Protein AF-A0A370HVX5-F1 (afdb_monomer)

InterPro domains:
  IPR007127 RNA polymerase sigma factor 70, region 1.1 [PF03979] (7-56)
  IPR042189 Sigma-70 factor, region 1.1 superfamily [G3DSA:1.10.220.120] (6-62)

Structure (mmCIF, N/CA/C/O backbone):
data_AF-A0A370HVX5-F1
#
_entry.id   AF-A0A370HVX5-F1
#
loop_
_atom_site.group_PDB
_atom_site.id
_atom_site.type_symbol
_atom_site.label_atom_id
_atom_site.label_alt_id
_atom_site.label_comp_id
_atom_site.label_asym_id
_atom_site.label_entity_id
_atom_site.label_seq_id
_atom_site.pdbx_PDB_ins_code
_atom_site.Cartn_x
_atom_site.Cartn_y
_atom_site.Cartn_z
_atom_site.occupancy
_atom_site.B_iso_or_equiv
_atom_site.auth_seq_id
_atom_site.auth_comp_id
_atom_site.auth_asym_id
_atom_site.auth_atom_id
_atom_site.pdbx_PDB_model_num
ATOM 1 N N . MET A 1 1 ? -16.884 -6.070 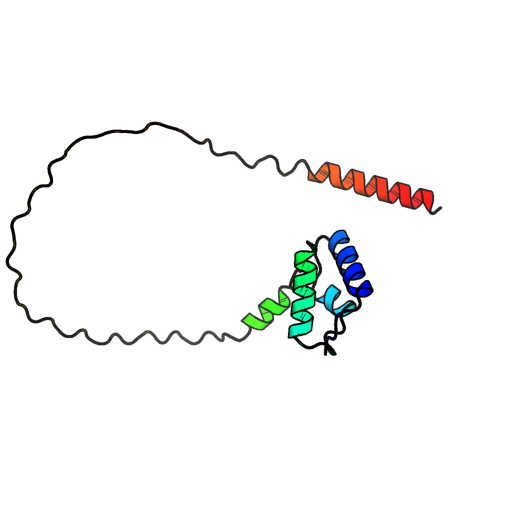-14.572 1.00 43.62 1 MET A N 1
ATOM 2 C CA . MET A 1 1 ? -16.930 -6.908 -13.359 1.00 43.62 1 MET A CA 1
ATOM 3 C C . MET A 1 1 ? -15.766 -6.441 -12.505 1.00 43.62 1 MET A C 1
ATOM 5 O O . MET A 1 1 ? -14.651 -6.551 -12.982 1.00 43.62 1 MET A O 1
ATOM 9 N N . GLN A 1 2 ? -16.026 -5.780 -11.377 1.00 52.22 2 GLN A N 1
ATOM 10 C CA . G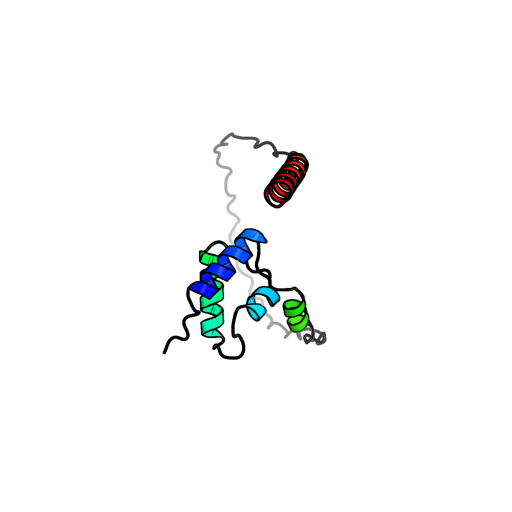LN A 1 2 ? -14.991 -5.244 -10.483 1.00 52.22 2 GLN A CA 1
ATOM 11 C C . GLN A 1 2 ? -14.761 -6.251 -9.358 1.00 52.22 2 GLN A C 1
ATOM 13 O O . GLN A 1 2 ? -15.696 -6.477 -8.587 1.00 52.22 2 GLN A O 1
ATOM 18 N N . PRO A 1 3 ? -13.562 -6.826 -9.204 1.00 57.94 3 PRO A N 1
ATOM 19 C CA . PRO A 1 3 ? -13.119 -7.283 -7.905 1.00 57.94 3 PRO A CA 1
ATOM 20 C C . PRO A 1 3 ? -12.551 -6.046 -7.202 1.00 57.94 3 PRO A C 1
ATOM 22 O O . PRO A 1 3 ? -11.345 -5.852 -7.100 1.00 57.94 3 PRO A O 1
ATOM 25 N N . ALA A 1 4 ? -13.443 -5.140 -6.798 1.00 63.12 4 ALA A N 1
ATOM 26 C CA . ALA A 1 4 ? -13.055 -4.057 -5.914 1.00 63.12 4 ALA A CA 1
ATOM 27 C C . ALA A 1 4 ? -12.662 -4.721 -4.595 1.00 63.12 4 ALA A C 1
ATOM 29 O O . ALA A 1 4 ? -13.466 -5.459 -4.022 1.00 63.12 4 ALA A O 1
ATOM 30 N N . ILE A 1 5 ? -11.415 -4.526 -4.170 1.00 74.81 5 ILE A N 1
ATOM 31 C CA . ILE A 1 5 ? -10.969 -4.870 -2.821 1.00 74.81 5 ILE A CA 1
ATOM 32 C C . ILE A 1 5 ? -12.064 -4.500 -1.808 1.00 74.81 5 ILE A C 1
ATOM 34 O O . ILE A 1 5 ? -12.708 -3.456 -1.941 1.00 74.81 5 ILE A O 1
ATOM 38 N N . ASP A 1 6 ? -12.301 -5.356 -0.812 1.00 83.56 6 ASP A N 1
ATOM 39 C CA . ASP A 1 6 ? -13.237 -5.004 0.252 1.00 83.56 6 ASP A CA 1
ATOM 40 C C . ASP A 1 6 ? -12.761 -3.710 0.929 1.00 83.56 6 ASP A C 1
ATOM 42 O O . ASP A 1 6 ? -11.591 -3.577 1.301 1.00 83.56 6 ASP A O 1
ATOM 46 N N . GLN A 1 7 ? -13.664 -2.739 1.080 1.00 84.19 7 GLN A N 1
ATOM 47 C CA . GLN A 1 7 ? -13.342 -1.425 1.638 1.00 84.19 7 GLN A CA 1
ATOM 48 C C . GLN A 1 7 ? -12.722 -1.565 3.036 1.00 84.19 7 GLN A C 1
ATOM 50 O O . GLN A 1 7 ? -11.838 -0.801 3.409 1.00 84.19 7 GLN A O 1
ATOM 55 N N . ASN A 1 8 ? -13.144 -2.579 3.797 1.00 87.88 8 ASN A N 1
ATOM 56 C CA . ASN A 1 8 ? -12.592 -2.884 5.114 1.00 87.88 8 ASN A CA 1
ATOM 57 C C . ASN A 1 8 ? -11.117 -3.324 5.040 1.00 87.88 8 ASN A C 1
ATOM 59 O O . ASN A 1 8 ? -10.284 -2.885 5.837 1.00 87.88 8 ASN A O 1
ATOM 63 N N . THR A 1 9 ? -10.768 -4.141 4.045 1.00 88.38 9 THR A N 1
ATOM 64 C CA . THR A 1 9 ? -9.381 -4.543 3.787 1.00 88.38 9 THR A CA 1
ATOM 65 C C . THR A 1 9 ? -8.527 -3.344 3.385 1.00 88.38 9 THR A C 1
ATOM 67 O O . THR A 1 9 ? -7.413 -3.203 3.889 1.00 88.38 9 THR A O 1
ATOM 70 N N . LEU A 1 10 ? -9.055 -2.447 2.543 1.00 89.12 10 LEU A N 1
ATOM 71 C CA . LEU A 1 10 ? -8.353 -1.221 2.156 1.00 89.12 10 LEU A CA 1
ATOM 72 C C . LEU A 1 10 ? -8.089 -0.315 3.369 1.00 89.12 10 LEU A C 1
ATOM 74 O O . LEU A 1 10 ? -6.953 0.090 3.592 1.00 89.12 10 LEU A O 1
ATOM 78 N N . GLU A 1 11 ? -9.100 -0.054 4.198 1.00 91.06 11 GLU A N 1
ATOM 79 C CA . GLU A 1 11 ? -8.951 0.743 5.427 1.00 91.06 11 GLU A CA 1
ATOM 80 C C . GLU A 1 11 ? -7.963 0.106 6.414 1.00 91.06 11 GLU A C 1
ATOM 82 O O . GLU A 1 11 ? -7.151 0.800 7.028 1.00 91.06 11 GLU A O 1
ATOM 87 N N . SER A 1 12 ? -7.975 -1.224 6.532 1.00 89.75 12 SER A N 1
ATOM 88 C CA . SER A 1 12 ? -7.021 -1.959 7.369 1.00 89.75 12 SER A CA 1
ATOM 89 C C . SER A 1 12 ? -5.581 -1.796 6.872 1.00 89.75 12 SER A C 1
ATOM 91 O O . SER A 1 12 ? -4.674 -1.575 7.676 1.00 89.75 12 SER A O 1
ATOM 93 N N . LEU A 1 13 ? -5.367 -1.842 5.553 1.00 92.00 13 LEU A N 1
ATOM 94 C CA . LEU A 1 13 ? -4.066 -1.576 4.934 1.00 92.00 13 LEU A CA 1
ATOM 95 C C . LEU A 1 13 ? -3.630 -0.121 5.121 1.00 92.00 13 LEU A C 1
ATOM 97 O O . LEU A 1 13 ? -2.472 0.126 5.453 1.00 92.00 13 LEU A O 1
ATOM 101 N N . ILE A 1 14 ? -4.549 0.840 4.992 1.00 91.19 14 ILE A N 1
ATOM 102 C CA . ILE A 1 14 ? -4.262 2.258 5.239 1.00 91.19 14 ILE A CA 1
ATOM 103 C C . ILE A 1 14 ? -3.846 2.471 6.698 1.00 91.19 14 ILE A C 1
ATOM 105 O O . ILE A 1 14 ? -2.857 3.154 6.970 1.00 91.19 14 ILE A O 1
ATOM 109 N N . ALA A 1 15 ? -4.565 1.870 7.648 1.00 93.62 15 ALA A N 1
ATOM 110 C CA . ALA A 1 15 ? -4.240 1.954 9.068 1.00 93.62 15 ALA A CA 1
ATOM 111 C C . ALA A 1 15 ? -2.866 1.338 9.377 1.00 93.62 15 ALA A C 1
ATOM 113 O O . ALA A 1 15 ? -2.053 1.962 10.064 1.00 93.62 15 ALA A O 1
ATOM 114 N N . LEU A 1 16 ? -2.582 0.154 8.824 1.00 92.50 16 LEU A N 1
ATOM 115 C CA . LEU A 1 16 ? -1.293 -0.522 8.971 1.00 92.50 16 LEU A CA 1
ATOM 116 C C . LEU A 1 16 ? -0.149 0.314 8.379 1.00 92.50 16 LEU A C 1
ATOM 118 O O . LEU A 1 16 ? 0.879 0.517 9.025 1.00 92.50 16 LEU A O 1
ATOM 122 N N . GLY A 1 17 ? -0.349 0.855 7.179 1.00 89.44 17 GLY A N 1
ATOM 123 C CA . GLY A 1 17 ? 0.623 1.698 6.496 1.00 89.44 17 GLY A CA 1
ATOM 124 C C . GLY A 1 17 ? 0.896 3.014 7.218 1.00 89.44 17 GLY A C 1
ATOM 125 O O . GLY A 1 17 ? 2.048 3.415 7.352 1.00 89.44 17 GLY A O 1
ATOM 126 N N . ARG A 1 18 ? -0.132 3.652 7.791 1.00 90.25 18 ARG A N 1
ATOM 127 C CA . ARG A 1 18 ? 0.034 4.845 8.640 1.00 90.25 18 ARG A CA 1
ATOM 128 C C . ARG A 1 18 ? 0.775 4.550 9.939 1.00 90.25 18 ARG A C 1
ATOM 130 O O . ARG A 1 18 ? 1.502 5.408 10.428 1.00 90.25 18 ARG A O 1
ATOM 137 N N . GLN A 1 19 ? 0.597 3.355 10.499 1.00 91.06 19 GLN A N 1
ATOM 138 C CA . GLN A 1 19 ? 1.306 2.935 11.704 1.00 91.06 19 GLN A CA 1
ATOM 139 C C . GLN A 1 19 ? 2.791 2.661 11.432 1.00 91.06 19 GLN A C 1
ATOM 141 O O . GLN A 1 19 ? 3.638 3.033 12.242 1.00 91.06 19 GLN A O 1
ATOM 146 N N . LYS A 1 20 ? 3.107 2.006 10.308 1.00 88.62 20 LYS A N 1
ATOM 147 C CA . LYS A 1 20 ? 4.478 1.624 9.930 1.00 88.62 20 LYS A CA 1
ATOM 148 C C . LYS A 1 20 ? 5.236 2.732 9.191 1.00 88.62 20 LYS A C 1
ATOM 150 O O . LYS A 1 20 ? 6.460 2.696 9.140 1.00 88.62 20 LYS A O 1
ATOM 155 N N . GLY A 1 21 ? 4.523 3.706 8.631 1.00 88.75 21 GLY A N 1
ATOM 156 C CA . GLY A 1 21 ? 5.062 4.748 7.758 1.00 88.75 21 GLY A CA 1
ATOM 157 C C . GLY A 1 21 ? 5.180 4.321 6.291 1.00 88.75 21 GLY A C 1
ATOM 158 O O . GLY A 1 21 ? 5.183 5.193 5.430 1.00 88.75 21 GLY A O 1
ATOM 159 N N . SER A 1 22 ? 5.228 3.016 6.008 1.00 88.69 22 SER A N 1
ATOM 160 C CA . SER A 1 22 ? 5.165 2.420 4.670 1.00 88.69 22 SER A CA 1
ATOM 161 C C . SER A 1 22 ? 4.580 1.001 4.715 1.00 88.69 22 SER A C 1
ATOM 163 O O . SER A 1 22 ? 4.556 0.357 5.770 1.00 88.69 22 SER A O 1
ATOM 165 N N . LEU A 1 23 ? 4.101 0.509 3.570 1.00 90.75 23 LEU A N 1
ATOM 166 C CA . LEU A 1 23 ? 3.700 -0.890 3.370 1.00 90.75 23 LEU A CA 1
ATOM 167 C C . LEU A 1 23 ? 4.740 -1.623 2.526 1.00 90.75 23 LEU A C 1
ATOM 169 O O . LEU A 1 23 ? 5.166 -1.105 1.505 1.00 90.75 23 LEU A O 1
ATOM 173 N N . THR A 1 24 ? 5.117 -2.837 2.919 1.00 89.56 24 THR A N 1
ATOM 174 C CA . THR A 1 24 ? 5.999 -3.712 2.125 1.00 89.56 24 THR A CA 1
ATOM 175 C C . THR A 1 24 ? 5.184 -4.639 1.219 1.00 89.56 24 THR A C 1
ATOM 177 O O . THR A 1 24 ? 3.992 -4.851 1.461 1.00 89.56 24 THR A O 1
ATOM 180 N N . ASN A 1 25 ? 5.817 -5.275 0.225 1.00 85.94 25 ASN A N 1
ATOM 181 C CA . ASN A 1 25 ? 5.144 -6.293 -0.600 1.00 85.94 25 ASN A CA 1
ATOM 182 C C . ASN A 1 25 ? 4.570 -7.439 0.242 1.00 85.94 25 ASN A C 1
ATOM 184 O O . ASN A 1 25 ? 3.462 -7.896 -0.020 1.00 85.94 25 ASN A O 1
ATOM 188 N N . ARG A 1 26 ? 5.271 -7.858 1.302 1.00 87.06 26 ARG A N 1
ATOM 189 C CA . ARG A 1 26 ? 4.759 -8.880 2.228 1.00 87.06 26 ARG A CA 1
ATOM 190 C C . ARG A 1 26 ? 3.489 -8.450 2.952 1.00 87.06 26 ARG A C 1
ATOM 192 O O . ARG A 1 26 ? 2.616 -9.283 3.177 1.00 87.06 26 ARG A O 1
ATOM 199 N N . ASP A 1 27 ? 3.381 -7.175 3.323 1.00 88.19 27 ASP A N 1
ATOM 200 C CA . ASP A 1 27 ? 2.169 -6.663 3.973 1.00 88.19 27 ASP A CA 1
ATOM 201 C C . ASP A 1 27 ? 0.984 -6.659 2.996 1.00 88.19 27 ASP A C 1
ATOM 203 O O . ASP A 1 27 ? -0.138 -6.992 3.379 1.00 88.19 27 ASP A O 1
ATOM 207 N N . LEU A 1 28 ? 1.244 -6.331 1.725 1.00 88.06 28 LEU A N 1
ATOM 208 C CA . LEU A 1 28 ? 0.247 -6.386 0.659 1.00 88.06 28 LEU A CA 1
ATOM 209 C C . LEU A 1 28 ? -0.187 -7.826 0.373 1.00 88.06 28 LEU A C 1
ATOM 211 O O . LEU A 1 28 ? -1.380 -8.093 0.344 1.00 88.06 28 LEU A O 1
ATOM 215 N N . GLU A 1 29 ? 0.745 -8.767 0.228 1.00 87.06 29 GLU A N 1
ATOM 216 C CA . GLU A 1 29 ? 0.446 -10.190 0.003 1.00 87.06 29 GLU A CA 1
ATOM 217 C C . GLU A 1 29 ? -0.318 -10.834 1.168 1.00 87.06 29 GLU A C 1
ATOM 219 O O . GLU A 1 29 ? -1.127 -11.736 0.956 1.00 87.06 29 GLU A O 1
ATOM 224 N N . ALA A 1 30 ? -0.082 -10.380 2.401 1.00 87.19 30 ALA A N 1
ATOM 225 C CA . ALA A 1 30 ? -0.777 -10.897 3.576 1.00 87.19 30 ALA A CA 1
ATOM 226 C C . ALA A 1 30 ? -2.253 -10.467 3.642 1.00 87.19 30 ALA A C 1
ATOM 228 O O . ALA A 1 30 ? -3.070 -11.183 4.224 1.00 87.19 30 ALA A O 1
ATOM 229 N N . ALA A 1 31 ? -2.592 -9.305 3.081 1.00 85.19 31 ALA A N 1
ATOM 230 C CA . ALA A 1 31 ? -3.932 -8.725 3.161 1.00 85.19 31 ALA A CA 1
ATOM 231 C C . ALA A 1 31 ? -4.712 -8.791 1.839 1.00 85.19 31 ALA A C 1
ATOM 233 O O . ALA A 1 31 ? -5.943 -8.779 1.857 1.00 85.19 31 ALA A O 1
ATOM 234 N N . LEU A 1 32 ? -4.021 -8.853 0.698 1.00 85.06 32 LEU A N 1
ATOM 235 C CA . LEU A 1 32 ? -4.617 -8.868 -0.634 1.00 85.06 32 LEU A CA 1
ATOM 236 C C . LEU A 1 32 ? -4.606 -10.276 -1.231 1.00 85.06 32 LEU A C 1
ATOM 238 O O . LEU A 1 32 ? -3.582 -10.958 -1.198 1.00 85.06 32 LEU A O 1
ATOM 242 N N . PRO A 1 33 ? -5.702 -10.702 -1.880 1.00 81.38 33 PRO A N 1
ATOM 243 C CA . PRO A 1 33 ? -5.741 -11.955 -2.622 1.00 81.38 33 PRO A CA 1
ATOM 244 C C . PRO A 1 33 ? -5.030 -11.811 -3.982 1.00 81.38 33 PRO A C 1
ATOM 246 O O . PRO A 1 33 ? -5.656 -11.878 -5.040 1.00 81.38 33 PRO A O 1
ATOM 249 N N . THR A 1 34 ? -3.706 -11.639 -3.968 1.00 79.38 34 THR A N 1
ATOM 250 C CA . THR A 1 34 ? -2.873 -11.400 -5.165 1.00 79.38 34 THR A CA 1
ATOM 251 C C . THR A 1 34 ? -2.943 -12.523 -6.206 1.00 79.38 34 THR A C 1
ATOM 253 O O . THR A 1 34 ? -2.757 -12.271 -7.390 1.00 79.38 34 THR A O 1
ATOM 256 N N . GLY A 1 35 ? -3.261 -13.757 -5.795 1.00 75.81 35 GLY A N 1
ATOM 257 C CA . GLY A 1 35 ? -3.442 -14.901 -6.700 1.00 75.81 35 GLY A CA 1
ATOM 258 C C . GLY A 1 35 ? -4.826 -15.010 -7.355 1.00 75.81 35 GLY A C 1
ATOM 259 O O . GLY A 1 35 ? -4.997 -15.818 -8.265 1.00 75.81 35 GLY A O 1
ATOM 260 N N . ALA A 1 36 ? -5.814 -14.239 -6.890 1.00 77.81 36 ALA A N 1
ATOM 261 C CA . ALA A 1 36 ? -7.179 -14.241 -7.426 1.00 77.81 36 ALA A CA 1
ATOM 262 C C . ALA A 1 36 ? -7.564 -12.915 -8.108 1.00 77.81 36 ALA A C 1
ATOM 264 O O . ALA A 1 36 ? -8.550 -12.883 -8.844 1.00 77.81 36 ALA A O 1
ATOM 265 N N . MET A 1 37 ? -6.804 -11.837 -7.873 1.00 78.56 37 MET A N 1
ATOM 266 C CA . MET A 1 37 ? -6.965 -10.547 -8.552 1.00 78.56 37 MET A CA 1
ATOM 267 C C . MET A 1 37 ? -6.171 -10.490 -9.855 1.00 78.56 37 MET A C 1
ATOM 269 O O . MET A 1 37 ? -5.096 -11.079 -9.972 1.00 78.56 37 MET A O 1
ATOM 273 N N . SER A 1 38 ? -6.694 -9.736 -10.826 1.00 84.69 38 SER A N 1
ATOM 274 C CA . SER A 1 38 ? -5.912 -9.376 -12.005 1.00 84.69 38 SER A CA 1
ATOM 275 C C . SER A 1 38 ? -4.799 -8.405 -11.625 1.00 84.69 38 SER A C 1
ATOM 277 O O . SER A 1 38 ? -4.912 -7.655 -10.652 1.00 84.69 38 SER A O 1
ATOM 279 N N . VAL A 1 39 ? -3.738 -8.368 -12.427 1.00 85.69 39 VAL A N 1
ATOM 280 C CA . VAL A 1 39 ? -2.616 -7.438 -12.227 1.00 85.69 39 VAL A CA 1
ATOM 281 C C . VAL A 1 39 ? -3.100 -5.984 -12.260 1.00 85.69 39 VAL A C 1
ATOM 283 O O . VAL A 1 39 ? -2.647 -5.160 -11.469 1.00 85.69 39 VAL A O 1
ATOM 286 N N . GLU A 1 40 ? -4.066 -5.677 -13.124 1.00 87.81 40 GLU A N 1
ATOM 287 C CA . GLU A 1 40 ? -4.691 -4.357 -13.222 1.00 87.81 40 GLU A CA 1
ATOM 288 C C . GLU A 1 40 ? -5.444 -3.982 -11.942 1.00 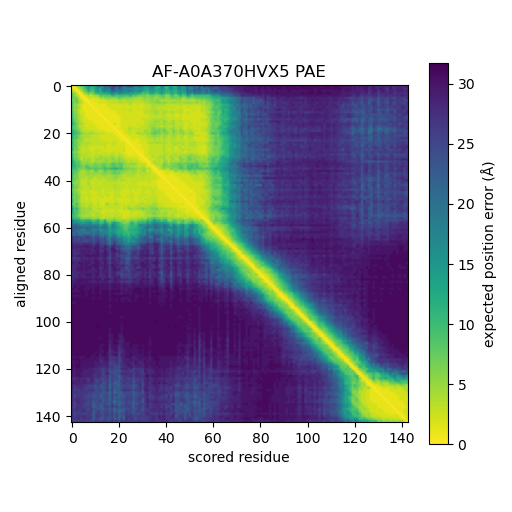87.81 40 GLU A C 1
ATOM 290 O O . GLU A 1 40 ? -5.351 -2.844 -11.486 1.00 87.81 40 GLU A O 1
ATOM 295 N N . ASP A 1 41 ? -6.155 -4.934 -11.331 1.00 86.75 41 ASP A N 1
ATOM 296 C CA . ASP A 1 41 ? -6.898 -4.677 -10.097 1.00 86.75 41 ASP A CA 1
ATOM 297 C C . ASP A 1 41 ? -5.938 -4.438 -8.924 1.00 86.75 41 ASP A C 1
ATOM 299 O O . ASP A 1 41 ? -6.168 -3.552 -8.104 1.00 86.75 41 ASP A O 1
ATOM 303 N N . ILE A 1 42 ? -4.823 -5.173 -8.869 1.00 86.75 42 ILE A N 1
ATOM 304 C CA . ILE A 1 42 ? -3.758 -4.946 -7.881 1.00 86.75 42 ILE A CA 1
ATOM 305 C C . ILE A 1 42 ? -3.156 -3.544 -8.057 1.00 86.75 42 ILE A C 1
ATOM 307 O O . ILE A 1 42 ? -2.952 -2.835 -7.073 1.00 86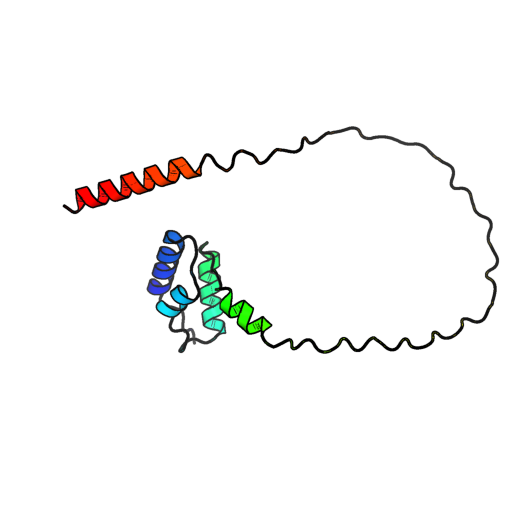.75 42 ILE A O 1
ATOM 311 N N . ALA A 1 43 ? -2.918 -3.111 -9.299 1.00 88.25 43 ALA A N 1
ATOM 312 C CA . ALA A 1 43 ? -2.391 -1.778 -9.581 1.00 88.25 43 ALA A CA 1
ATOM 313 C C . ALA A 1 43 ? -3.343 -0.657 -9.123 1.00 88.25 43 ALA A C 1
ATOM 315 O O . ALA A 1 43 ? -2.886 0.355 -8.596 1.00 88.25 43 ALA A O 1
ATOM 316 N N . LEU A 1 44 ? -4.661 -0.845 -9.265 1.00 90.44 44 LEU A N 1
ATOM 317 C CA . LEU A 1 44 ? -5.659 0.108 -8.763 1.00 90.44 44 LEU A CA 1
ATOM 318 C C . LEU A 1 44 ? -5.649 0.213 -7.234 1.00 90.44 44 LEU A C 1
ATOM 320 O O . LEU A 1 44 ? -5.763 1.313 -6.696 1.00 90.44 44 LEU A O 1
ATOM 324 N N . VAL A 1 45 ? -5.481 -0.912 -6.535 1.00 88.06 45 VAL A N 1
ATOM 325 C CA . VAL A 1 45 ? -5.357 -0.922 -5.070 1.00 88.06 45 VAL A CA 1
ATOM 326 C C . VAL A 1 45 ? -4.100 -0.184 -4.626 1.00 88.06 45 VAL A C 1
ATOM 328 O O . VAL A 1 45 ? -4.162 0.643 -3.719 1.00 88.06 45 VAL A O 1
ATOM 331 N N . VAL A 1 46 ? -2.967 -0.459 -5.275 1.00 89.12 46 VAL A N 1
ATOM 332 C CA . VAL A 1 46 ? -1.697 0.228 -5.003 1.00 89.12 46 VAL A CA 1
ATOM 333 C C . VAL A 1 46 ? -1.854 1.736 -5.177 1.00 89.12 46 VAL A C 1
ATOM 335 O O . VAL A 1 46 ? -1.506 2.488 -4.270 1.00 89.12 46 VAL A O 1
ATOM 338 N N . LEU A 1 47 ? -2.468 2.173 -6.278 1.00 89.81 47 LEU A N 1
ATOM 339 C CA . LEU A 1 47 ? -2.747 3.586 -6.521 1.00 89.81 47 LEU A CA 1
ATOM 340 C C . LEU A 1 47 ? -3.600 4.204 -5.401 1.00 89.81 47 LEU A C 1
ATOM 342 O O . LEU A 1 47 ? -3.267 5.273 -4.900 1.00 89.81 47 LEU A O 1
ATOM 346 N N . GLN A 1 48 ? -4.666 3.528 -4.965 1.00 89.62 48 GLN A N 1
ATOM 347 C CA . GLN A 1 48 ? -5.523 4.026 -3.881 1.00 89.62 48 GLN A CA 1
ATOM 348 C C . GLN A 1 48 ? -4.792 4.143 -2.538 1.00 89.62 48 GLN A C 1
ATOM 350 O O . GLN A 1 48 ? -5.060 5.067 -1.770 1.00 89.62 48 GLN A O 1
ATOM 355 N N . LEU A 1 49 ? -3.863 3.233 -2.241 1.00 91.19 49 LEU A N 1
ATOM 356 C CA . LEU A 1 49 ? -3.031 3.313 -1.038 1.00 91.19 49 LEU A CA 1
ATOM 357 C C . LEU A 1 49 ? -2.077 4.515 -1.095 1.00 91.19 49 LEU A C 1
ATOM 359 O O . LEU A 1 49 ? -1.947 5.244 -0.107 1.00 91.19 49 LEU A O 1
ATOM 363 N N . GLU A 1 50 ? -1.471 4.769 -2.254 1.00 89.25 50 GLU A N 1
ATOM 364 C CA . GLU A 1 50 ? -0.606 5.932 -2.468 1.00 89.25 50 GLU A CA 1
ATOM 365 C C . GLU A 1 50 ? -1.389 7.251 -2.387 1.00 89.25 50 GLU A C 1
ATOM 367 O O . GLU A 1 50 ? -0.952 8.186 -1.713 1.00 89.25 50 GLU A O 1
ATOM 372 N N . GLU A 1 51 ? -2.582 7.315 -2.988 1.00 89.94 51 GLU A N 1
ATOM 373 C CA . GLU A 1 51 ? -3.501 8.457 -2.873 1.00 89.94 51 GLU A CA 1
ATOM 374 C C . GLU A 1 51 ? -3.930 8.710 -1.419 1.00 89.94 51 GLU A C 1
ATOM 376 O O . GLU A 1 51 ? -4.082 9.861 -1.000 1.00 89.94 51 GLU A O 1
ATOM 381 N N . ALA A 1 52 ? -4.065 7.653 -0.611 1.00 88.56 52 ALA A N 1
ATOM 382 C CA . ALA A 1 52 ? -4.331 7.747 0.826 1.00 88.56 52 ALA A CA 1
ATOM 383 C C . ALA A 1 52 ? -3.108 8.197 1.658 1.00 88.56 52 ALA A C 1
ATOM 385 O O . ALA A 1 52 ? -3.213 8.353 2.887 1.00 88.56 52 ALA A O 1
ATOM 386 N N . GLY A 1 53 ? -1.968 8.432 1.001 1.00 89.12 53 GLY A N 1
ATOM 387 C CA . GLY A 1 53 ? -0.720 8.896 1.597 1.00 89.12 53 GLY A CA 1
ATOM 388 C C . GLY A 1 53 ? 0.101 7.787 2.247 1.00 89.12 53 GLY A C 1
ATOM 389 O O . GLY A 1 53 ? 0.901 8.076 3.136 1.00 89.12 53 GLY A O 1
ATOM 390 N N . VAL A 1 54 ? -0.113 6.530 1.855 1.00 90.38 54 VAL A N 1
ATOM 391 C CA . VAL A 1 54 ? 0.648 5.382 2.352 1.00 90.38 54 VAL A CA 1
ATOM 392 C C . VAL A 1 54 ? 1.670 4.968 1.293 1.00 90.38 54 VAL A C 1
ATOM 394 O O . VAL A 1 54 ? 1.288 4.368 0.291 1.00 90.38 54 VAL A O 1
ATOM 397 N N . PRO A 1 55 ? 2.967 5.272 1.482 1.00 85.69 55 PRO A N 1
ATOM 398 C CA . PRO A 1 55 ? 3.990 4.871 0.528 1.00 85.69 55 PRO A CA 1
ATOM 399 C C . PRO A 1 55 ? 4.202 3.355 0.576 1.00 85.69 55 PRO A C 1
ATOM 401 O O . PRO A 1 55 ? 4.168 2.740 1.648 1.00 85.69 55 PRO A O 1
ATOM 404 N N . ILE A 1 56 ? 4.454 2.763 -0.588 1.00 87.94 56 ILE A N 1
ATOM 405 C CA . ILE A 1 56 ? 4.743 1.337 -0.722 1.00 87.94 56 ILE A CA 1
ATOM 406 C C . ILE A 1 56 ? 6.242 1.160 -0.946 1.00 87.94 56 ILE A C 1
ATOM 408 O O . ILE A 1 56 ? 6.816 1.708 -1.885 1.00 87.94 56 ILE A O 1
ATOM 412 N N . ASP A 1 57 ? 6.869 0.396 -0.062 1.00 85.56 57 ASP A N 1
ATOM 413 C CA . ASP A 1 57 ? 8.258 -0.011 -0.171 1.00 85.56 57 ASP A CA 1
ATOM 414 C C . ASP A 1 57 ? 8.326 -1.350 -0.913 1.00 85.56 57 ASP A C 1
ATOM 416 O O . ASP A 1 57 ? 7.935 -2.408 -0.405 1.00 85.56 57 ASP A O 1
ATOM 420 N N . LEU A 1 58 ? 8.753 -1.292 -2.171 1.00 74.69 58 LEU A N 1
ATOM 421 C CA . LEU A 1 58 ? 8.914 -2.479 -2.995 1.00 74.69 58 LEU A CA 1
ATOM 422 C C . LEU A 1 58 ? 10.268 -3.102 -2.660 1.00 74.69 58 LEU A C 1
ATOM 424 O O . LEU A 1 58 ? 11.292 -2.614 -3.133 1.00 74.69 58 LEU A O 1
ATOM 428 N N . ASP A 1 59 ? 10.250 -4.174 -1.858 1.00 66.56 59 ASP A N 1
ATOM 429 C CA . ASP A 1 59 ? 11.452 -4.915 -1.451 1.00 66.56 59 ASP A CA 1
ATOM 430 C C . ASP A 1 59 ? 12.467 -5.047 -2.607 1.00 66.56 59 ASP A C 1
ATOM 432 O O . ASP A 1 59 ? 12.140 -5.521 -3.704 1.00 66.56 59 ASP A O 1
ATOM 436 N N . GLU A 1 60 ? 13.722 -4.663 -2.345 1.00 56.94 60 GLU A N 1
ATOM 437 C CA . GLU A 1 60 ? 14.823 -4.624 -3.324 1.00 56.94 60 GLU A CA 1
ATOM 438 C C . GLU A 1 60 ? 15.107 -5.992 -3.983 1.00 56.94 60 GLU A C 1
ATOM 440 O O . GLU A 1 60 ? 15.748 -6.073 -5.035 1.00 56.94 60 GLU A O 1
ATOM 445 N N . ASP A 1 61 ? 14.586 -7.080 -3.409 1.00 58.12 61 ASP A N 1
ATOM 446 C CA . ASP A 1 61 ? 14.622 -8.430 -3.975 1.0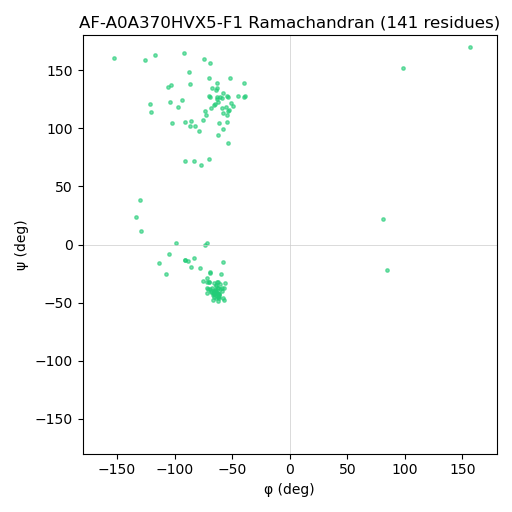0 58.12 61 ASP A CA 1
ATOM 447 C C . ASP A 1 61 ? 13.850 -8.545 -5.304 1.00 58.12 61 ASP A C 1
ATOM 449 O O . ASP A 1 61 ? 14.273 -9.285 -6.202 1.00 58.12 61 ASP A O 1
ATOM 453 N N . LEU A 1 62 ? 12.761 -7.785 -5.498 1.00 58.62 62 LEU A N 1
ATOM 454 C CA . LEU A 1 62 ? 12.061 -7.736 -6.791 1.00 58.62 62 LEU A CA 1
ATOM 455 C C . LEU A 1 62 ? 12.886 -6.988 -7.848 1.00 58.62 62 LEU A C 1
ATOM 457 O O . LEU A 1 62 ? 12.971 -7.424 -9.001 1.00 58.62 62 LEU A O 1
ATOM 461 N N . LEU A 1 63 ? 13.564 -5.910 -7.444 1.00 59.72 63 LEU A N 1
ATOM 462 C CA . LEU A 1 63 ? 14.467 -5.143 -8.308 1.00 59.72 63 LEU A CA 1
ATOM 463 C C . LEU A 1 63 ? 15.743 -5.935 -8.645 1.00 59.72 63 LEU A C 1
ATOM 465 O O . LEU A 1 63 ? 16.270 -5.816 -9.753 1.00 59.72 63 LEU A O 1
ATOM 469 N N . SER A 1 64 ? 16.211 -6.791 -7.734 1.00 57.44 64 SER A N 1
ATOM 470 C CA . SER A 1 64 ? 17.360 -7.682 -7.944 1.00 57.44 64 SER A CA 1
ATOM 471 C C . SER A 1 64 ? 17.035 -8.830 -8.903 1.00 57.44 64 SER A C 1
ATOM 473 O O . SER A 1 64 ? 17.852 -9.168 -9.764 1.00 57.44 64 SER A O 1
ATOM 475 N N . ARG A 1 65 ? 15.813 -9.386 -8.850 1.00 56.12 65 ARG A N 1
ATOM 476 C CA . ARG A 1 65 ? 15.362 -10.402 -9.819 1.00 56.12 65 ARG A CA 1
ATOM 477 C C . ARG A 1 65 ? 15.286 -9.849 -11.246 1.00 56.12 65 ARG A C 1
ATOM 479 O O . ARG A 1 65 ? 15.620 -10.567 -12.186 1.00 56.12 65 ARG A O 1
ATOM 486 N N . SER A 1 66 ? 14.922 -8.576 -11.414 1.00 54.06 66 SER A N 1
ATOM 487 C CA . SER A 1 66 ? 14.941 -7.904 -12.722 1.00 54.06 66 SER A CA 1
ATOM 488 C C . SER A 1 66 ? 16.357 -7.667 -13.268 1.00 54.06 66 SER A C 1
ATOM 490 O O . SER A 1 66 ? 16.525 -7.534 -14.480 1.00 54.06 66 SER A O 1
ATOM 492 N N . GLN A 1 67 ? 17.378 -7.611 -12.409 1.00 56.47 67 GLN A N 1
ATOM 493 C CA . GLN A 1 67 ? 18.770 -7.372 -12.814 1.00 56.47 67 GLN A CA 1
ATOM 494 C C . GLN A 1 67 ? 19.551 -8.666 -13.100 1.00 56.47 67 GLN A C 1
ATOM 496 O O . GLN A 1 67 ? 20.602 -8.626 -13.737 1.00 56.47 67 GLN A O 1
ATOM 501 N N . GLY A 1 68 ? 19.024 -9.829 -12.704 1.00 52.78 68 GLY A N 1
ATOM 502 C CA . GLY A 1 68 ? 19.694 -11.128 -12.828 1.00 52.78 68 GLY A CA 1
ATOM 503 C C . GLY A 1 68 ? 19.815 -11.716 -14.242 1.00 52.78 68 GLY A C 1
ATOM 504 O O . GLY A 1 68 ? 20.343 -12.815 -14.382 1.00 52.78 68 GLY A O 1
ATOM 505 N N . ALA A 1 69 ? 19.345 -11.034 -15.293 1.00 53.94 69 ALA A N 1
ATOM 506 C CA . ALA A 1 69 ? 19.343 -11.574 -16.660 1.00 53.94 69 ALA A CA 1
ATOM 507 C C . ALA A 1 69 ? 19.962 -10.660 -17.727 1.00 53.94 69 ALA A C 1
ATOM 509 O O . ALA A 1 69 ? 19.865 -10.967 -18.914 1.00 53.94 69 ALA A O 1
ATOM 510 N N . VAL A 1 70 ? 20.655 -9.581 -17.352 1.00 58.28 70 VAL A N 1
ATOM 511 C CA . VAL A 1 70 ? 21.548 -8.907 -18.305 1.00 58.28 70 VAL A CA 1
ATOM 512 C C . VAL A 1 70 ? 22.923 -9.540 -18.156 1.00 58.28 70 VAL A C 1
ATOM 514 O O . VAL A 1 70 ? 23.847 -8.956 -17.599 1.00 58.28 70 VAL A O 1
ATOM 517 N N . ALA A 1 71 ? 23.049 -10.784 -18.630 1.00 59.28 71 ALA A N 1
ATOM 518 C CA . ALA A 1 71 ? 24.361 -11.325 -18.950 1.00 59.28 71 ALA A CA 1
ATOM 519 C C . ALA A 1 71 ? 25.057 -10.266 -19.806 1.00 59.28 71 ALA A C 1
ATOM 521 O O . ALA A 1 71 ? 24.507 -9.871 -20.835 1.00 59.28 71 ALA A O 1
ATOM 522 N N . SER A 1 72 ? 26.194 -9.757 -19.329 1.00 58.09 72 SER A N 1
ATOM 523 C CA . SER A 1 72 ? 27.001 -8.731 -19.979 1.00 58.09 72 SER A CA 1
ATOM 524 C C . SER A 1 72 ? 27.314 -9.171 -21.404 1.00 58.09 72 SER A C 1
ATOM 526 O O . SER A 1 72 ? 28.315 -9.837 -21.663 1.00 58.09 72 SER A O 1
ATOM 528 N N . ARG A 1 73 ? 26.418 -8.858 -22.343 1.00 61.59 73 ARG A N 1
ATOM 529 C CA . ARG A 1 73 ? 26.648 -9.093 -23.757 1.00 61.59 73 ARG A CA 1
ATOM 530 C C . ARG A 1 73 ? 27.852 -8.222 -24.089 1.00 61.59 73 ARG A C 1
ATOM 532 O O . ARG A 1 73 ? 27.786 -7.019 -23.824 1.00 61.59 73 ARG A O 1
ATOM 539 N N . PRO A 1 74 ? 28.951 -8.792 -24.612 1.00 64.31 74 PRO A N 1
ATOM 540 C CA . PRO A 1 74 ? 30.079 -7.989 -25.041 1.00 64.31 74 PRO A CA 1
ATOM 541 C C . PRO A 1 74 ? 29.533 -6.905 -25.964 1.00 64.31 74 PRO A C 1
ATOM 543 O O . PRO A 1 74 ? 28.836 -7.223 -26.934 1.00 64.31 74 PRO A O 1
ATOM 546 N N . LEU A 1 75 ? 29.769 -5.641 -25.611 1.00 65.31 75 LEU A N 1
ATOM 547 C CA . LEU A 1 75 ? 29.442 -4.505 -26.460 1.00 65.31 75 LEU A CA 1
ATOM 548 C C . LEU A 1 75 ? 30.198 -4.731 -27.769 1.00 65.31 75 LEU A C 1
ATOM 550 O O . LEU A 1 75 ? 31.406 -4.513 -27.832 1.00 65.31 75 LEU A O 1
ATOM 554 N N . GLN A 1 76 ? 29.510 -5.248 -28.788 1.00 68.50 76 GLN A N 1
ATOM 555 C CA . GLN A 1 76 ? 30.048 -5.310 -30.137 1.00 68.50 76 GLN A CA 1
ATOM 556 C C . GLN A 1 76 ? 30.282 -3.860 -30.540 1.00 68.50 76 GLN A C 1
ATOM 558 O O . GLN A 1 76 ? 29.333 -3.104 -30.745 1.00 68.50 76 GLN A O 1
ATOM 563 N N . SER A 1 77 ? 31.549 -3.447 -30.525 1.00 69.56 77 SER A N 1
ATOM 564 C CA . SER A 1 77 ? 31.955 -2.109 -30.923 1.00 69.56 77 SER A CA 1
ATOM 565 C C . SER A 1 77 ? 31.396 -1.839 -32.315 1.00 69.56 77 SER A C 1
ATOM 567 O O . SER A 1 77 ? 31.555 -2.663 -33.215 1.00 69.56 77 SER A O 1
ATOM 569 N N . ALA A 1 78 ? 30.684 -0.724 -32.461 1.00 73.19 78 ALA A N 1
ATOM 570 C CA . ALA A 1 78 ? 30.080 -0.351 -33.727 1.00 73.19 78 ALA A CA 1
ATOM 571 C C . ALA A 1 78 ? 31.171 -0.227 -34.798 1.00 73.19 78 ALA A C 1
ATOM 573 O O . ALA A 1 78 ? 32.153 0.495 -34.618 1.00 73.19 78 ALA A O 1
ATOM 574 N N . GLU A 1 79 ? 30.993 -0.944 -35.904 1.00 75.75 79 GLU A N 1
ATOM 575 C CA . GLU A 1 79 ? 31.852 -0.820 -37.072 1.00 75.75 79 GLU A CA 1
ATOM 576 C C . GLU A 1 79 ? 31.625 0.557 -37.706 1.00 75.75 79 GLU A C 1
ATOM 578 O O . GLU A 1 79 ? 30.511 0.913 -38.096 1.00 75.75 79 GLU A O 1
ATOM 583 N N . ILE A 1 80 ? 32.679 1.375 -37.735 1.00 76.50 80 ILE A N 1
ATOM 584 C CA . ILE A 1 80 ? 32.619 2.736 -38.265 1.00 76.50 80 ILE A CA 1
ATOM 585 C C . ILE A 1 80 ? 32.579 2.636 -39.788 1.00 76.50 80 ILE A C 1
ATOM 587 O O . ILE A 1 80 ? 33.586 2.331 -40.427 1.00 76.50 80 ILE A O 1
ATOM 591 N N . LEU A 1 81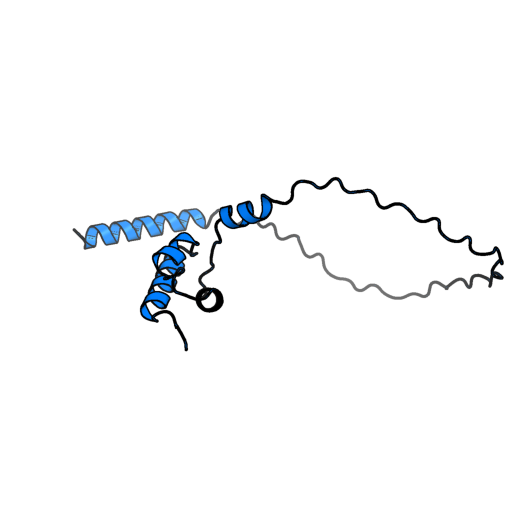 ? 31.415 2.918 -40.373 1.00 77.88 81 LEU A N 1
ATOM 592 C CA . LEU A 1 81 ? 31.288 3.045 -41.821 1.00 77.88 81 LEU A CA 1
ATOM 593 C C . LEU A 1 81 ? 32.135 4.237 -42.308 1.00 77.88 81 LEU A C 1
ATOM 595 O O . LEU A 1 81 ? 32.054 5.321 -41.721 1.00 77.88 81 LEU A O 1
ATOM 599 N N . PRO A 1 82 ? 32.939 4.080 -43.375 1.00 76.75 82 PRO A N 1
ATOM 600 C CA . PRO A 1 82 ? 33.734 5.174 -43.911 1.00 76.75 82 PRO A CA 1
ATOM 601 C C . PRO A 1 82 ? 32.823 6.288 -44.437 1.00 76.75 82 PRO A C 1
ATOM 603 O O . PRO A 1 82 ? 31.951 6.064 -45.278 1.00 76.75 82 PRO A O 1
ATOM 606 N N . PHE A 1 83 ? 33.042 7.506 -43.942 1.00 73.69 83 PHE A N 1
ATOM 607 C CA . PHE A 1 83 ? 32.326 8.685 -44.415 1.00 73.69 83 PHE A CA 1
ATOM 608 C C . PHE A 1 83 ? 32.648 8.947 -45.897 1.00 73.69 83 PHE A C 1
ATOM 610 O O . PHE A 1 83 ? 33.825 8.929 -46.278 1.00 73.69 83 PHE A O 1
ATOM 617 N N . PRO A 1 84 ? 31.644 9.231 -46.745 1.00 73.00 84 PRO A N 1
ATOM 618 C CA . PRO A 1 84 ? 31.891 9.642 -48.119 1.00 73.00 84 PRO A CA 1
ATOM 619 C C . PRO A 1 84 ? 32.659 10.972 -48.124 1.00 73.00 84 PRO A C 1
ATOM 621 O O . PRO A 1 84 ? 32.251 11.942 -47.480 1.00 73.00 84 PRO A O 1
ATOM 624 N N . LYS A 1 85 ? 33.792 11.013 -48.838 1.00 67.88 85 LYS A N 1
ATOM 625 C CA . LYS A 1 85 ? 34.609 12.223 -49.002 1.00 67.88 85 LYS A CA 1
ATOM 626 C C . LYS A 1 85 ? 33.751 13.318 -49.645 1.00 67.88 85 LYS A C 1
ATOM 628 O O . LYS A 1 85 ? 33.285 13.144 -50.769 1.00 67.88 85 LYS A O 1
ATOM 633 N N . ARG A 1 86 ? 33.540 14.435 -48.938 1.00 63.53 86 ARG A N 1
ATOM 634 C CA . ARG A 1 86 ? 33.031 15.670 -49.553 1.00 63.53 86 ARG A CA 1
ATOM 635 C C . ARG A 1 86 ? 34.038 16.103 -50.610 1.00 63.53 86 ARG A C 1
ATOM 637 O O . ARG A 1 86 ? 35.218 16.219 -50.298 1.00 63.53 86 ARG A O 1
ATOM 644 N N . SER A 1 87 ? 33.567 16.321 -51.832 1.00 59.81 87 SER A N 1
ATOM 645 C CA . SER A 1 87 ? 34.345 16.968 -52.881 1.00 59.81 87 SER A CA 1
ATOM 646 C C . SER A 1 87 ? 34.857 18.318 -52.374 1.00 59.81 87 SER A C 1
ATOM 648 O O . SER A 1 87 ? 34.073 19.115 -51.854 1.00 59.81 87 SER A O 1
ATOM 650 N N . ASP A 1 88 ? 36.165 18.531 -52.494 1.00 60.53 88 ASP A N 1
ATOM 651 C CA . ASP A 1 88 ? 36.842 19.798 -52.237 1.00 60.53 88 ASP A CA 1
ATOM 652 C C . ASP A 1 88 ? 36.332 20.862 -53.213 1.00 60.53 88 ASP A C 1
ATOM 654 O O . ASP A 1 88 ? 36.829 20.981 -54.330 1.00 60.53 88 ASP A O 1
ATOM 658 N N . ASP A 1 89 ? 35.341 21.641 -52.790 1.00 61.28 89 ASP A N 1
ATOM 659 C CA . ASP A 1 89 ? 35.079 22.945 -53.388 1.00 61.28 89 ASP A CA 1
ATOM 660 C C . ASP A 1 89 ? 35.206 24.000 -52.277 1.00 61.28 89 ASP A C 1
ATOM 662 O O . ASP A 1 89 ? 34.454 23.951 -51.293 1.00 61.28 89 ASP A O 1
ATOM 666 N N . PRO A 1 90 ? 36.198 24.908 -52.340 1.00 65.81 90 PRO A N 1
ATOM 667 C CA . PRO A 1 90 ? 36.438 25.865 -51.273 1.00 65.81 90 PRO A CA 1
ATOM 668 C C . PRO A 1 90 ? 35.309 26.908 -51.217 1.00 65.81 90 PRO A C 1
ATOM 670 O O . PRO A 1 90 ? 35.020 27.569 -52.219 1.00 65.81 90 PRO 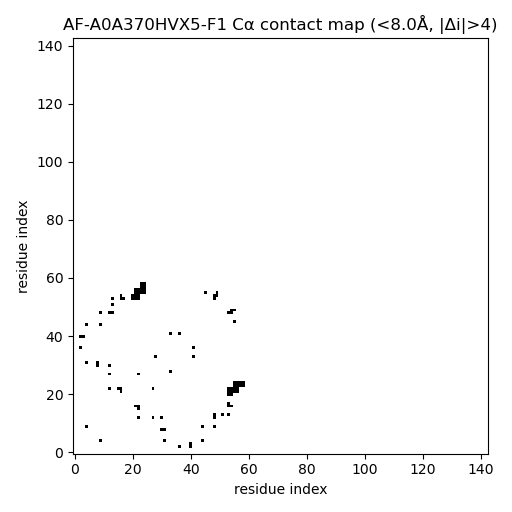A O 1
ATOM 673 N N . PRO A 1 91 ? 34.689 27.139 -50.046 1.00 57.00 91 PRO A N 1
ATOM 674 C CA . PRO A 1 91 ? 33.749 28.236 -49.889 1.00 57.00 91 PRO A CA 1
ATOM 675 C C . PRO A 1 91 ? 34.508 29.569 -49.936 1.00 57.00 91 PRO A C 1
ATOM 677 O O . PRO A 1 91 ? 35.470 29.785 -49.197 1.00 57.00 91 PRO A O 1
ATOM 680 N N . LYS A 1 92 ? 34.067 30.486 -50.808 1.00 58.22 92 LYS A N 1
ATOM 681 C CA . LYS A 1 92 ? 34.542 31.878 -50.835 1.00 58.22 92 LYS A CA 1
ATOM 682 C C . LYS A 1 92 ? 34.345 32.511 -49.454 1.00 58.22 92 LYS A C 1
ATOM 684 O O . LYS A 1 92 ? 33.218 32.633 -48.979 1.00 58.22 92 LYS A O 1
ATOM 689 N N . ALA A 1 93 ? 35.446 32.922 -48.832 1.00 57.25 93 ALA A N 1
ATOM 690 C CA . ALA A 1 93 ? 35.447 33.647 -47.571 1.00 57.25 93 ALA A CA 1
ATOM 691 C C . ALA A 1 93 ? 34.785 35.024 -47.746 1.00 57.25 93 ALA A C 1
ATOM 693 O O . ALA A 1 93 ? 35.250 35.848 -48.535 1.00 57.25 93 ALA A O 1
ATOM 694 N N . HIS A 1 94 ? 33.713 35.277 -46.994 1.00 53.78 94 HIS A N 1
ATOM 695 C CA . HIS A 1 94 ? 33.215 36.629 -46.764 1.00 53.78 94 HIS A CA 1
ATOM 696 C C . HIS A 1 94 ? 33.957 37.248 -45.563 1.00 53.78 94 HIS A C 1
ATOM 698 O O . HIS A 1 94 ? 34.188 36.541 -44.579 1.00 53.78 94 HIS A O 1
ATOM 704 N N . PRO A 1 95 ? 34.357 38.534 -45.626 1.00 49.16 95 PRO A N 1
ATOM 705 C CA . PRO A 1 95 ? 35.135 39.176 -44.570 1.00 49.16 95 PRO A CA 1
ATOM 706 C C . PRO A 1 95 ? 34.380 39.247 -43.239 1.00 49.16 95 PRO A C 1
ATOM 708 O O . PRO A 1 95 ? 33.192 39.564 -43.195 1.00 49.16 95 PRO A O 1
ATOM 711 N N . MET A 1 96 ? 35.117 38.978 -42.162 1.00 48.50 96 MET A N 1
ATOM 712 C CA . MET A 1 96 ? 34.710 39.088 -40.763 1.00 48.50 96 MET A CA 1
ATOM 713 C C . MET A 1 96 ? 34.261 40.522 -40.458 1.00 48.50 96 MET A C 1
ATOM 715 O O . MET A 1 96 ? 35.069 41.448 -40.482 1.00 48.50 96 MET A O 1
ATOM 719 N N . GLN A 1 97 ? 32.974 40.705 -40.172 1.00 45.94 97 GLN A N 1
ATOM 720 C CA . GLN A 1 97 ? 32.467 41.949 -39.611 1.00 45.94 97 GLN A CA 1
ATOM 721 C C . GLN A 1 97 ? 32.638 41.873 -38.094 1.00 45.94 97 GLN A C 1
ATOM 723 O O . GLN A 1 97 ? 31.956 41.104 -37.416 1.00 45.94 97 GLN A O 1
ATOM 728 N N . GLU A 1 98 ? 33.613 42.629 -37.589 1.00 47.88 98 GLU A N 1
ATOM 729 C CA . GLU A 1 98 ? 33.834 42.858 -36.165 1.00 47.88 98 GLU A CA 1
ATOM 730 C C . GLU A 1 98 ? 32.537 43.362 -35.528 1.00 47.88 98 GLU A C 1
ATOM 732 O O . GLU A 1 98 ? 32.036 44.441 -35.854 1.00 47.88 98 GLU A O 1
ATOM 737 N N . LEU A 1 99 ? 31.966 42.560 -34.629 1.00 51.50 99 LEU A N 1
ATOM 738 C CA . LEU A 1 99 ? 30.818 42.979 -33.845 1.00 51.50 99 LEU A CA 1
ATOM 739 C C . LEU A 1 99 ? 31.335 43.877 -32.720 1.00 51.50 99 LEU A C 1
ATOM 741 O O . LEU A 1 99 ? 31.851 43.406 -31.706 1.00 51.50 99 LEU A O 1
ATOM 745 N N . SER A 1 100 ? 31.238 45.185 -32.962 1.00 43.44 100 SER A N 1
ATOM 746 C CA . SER A 1 100 ? 31.463 46.252 -31.996 1.00 43.44 100 SER A CA 1
ATOM 747 C C . SER A 1 100 ? 30.899 45.905 -30.622 1.00 43.44 100 SER A C 1
ATOM 749 O O . SER A 1 100 ? 29.708 45.636 -30.461 1.00 43.44 100 SER A O 1
ATOM 751 N N . ALA A 1 101 ? 31.770 46.011 -29.621 1.00 53.50 101 ALA A N 1
ATOM 752 C CA . ALA A 1 101 ? 31.388 46.176 -28.234 1.00 53.50 101 ALA A CA 1
ATOM 753 C C . ALA A 1 101 ? 30.449 47.387 -28.105 1.00 53.50 101 ALA A C 1
ATOM 755 O O . ALA A 1 101 ? 30.867 48.533 -28.275 1.00 53.50 101 ALA A O 1
ATOM 756 N N . ALA A 1 102 ? 29.181 47.125 -27.796 1.00 44.19 102 ALA A N 1
ATOM 757 C CA . ALA A 1 102 ? 28.221 48.130 -27.372 1.00 44.19 102 ALA A CA 1
ATOM 758 C C . ALA A 1 102 ? 27.698 47.753 -25.980 1.00 44.19 102 ALA A C 1
ATOM 760 O O . ALA A 1 102 ? 27.183 46.662 -25.749 1.00 44.19 102 ALA A O 1
ATOM 761 N N . LEU A 1 103 ? 27.918 48.682 -25.054 1.00 54.09 103 LEU A N 1
ATOM 762 C CA . LEU A 1 103 ? 27.570 48.672 -23.640 1.00 54.09 103 LEU A CA 1
ATOM 763 C C . LEU A 1 103 ? 26.090 48.352 -23.367 1.00 54.09 103 LEU A C 1
ATOM 765 O O . LEU A 1 103 ? 25.220 48.920 -24.028 1.00 54.09 103 LEU A O 1
ATOM 769 N N . SER A 1 104 ? 25.826 47.610 -22.279 1.00 50.19 104 SER A N 1
ATOM 770 C CA . SER A 1 104 ? 24.960 47.982 -21.122 1.00 50.19 104 SER A CA 1
ATOM 771 C C . SER A 1 104 ? 24.437 46.729 -20.378 1.00 50.19 104 SER A C 1
ATOM 773 O O . SER A 1 104 ? 24.516 45.629 -20.914 1.00 50.19 104 SER A O 1
ATOM 775 N N . PRO A 1 105 ? 23.805 46.854 -19.195 1.00 49.38 105 PRO A N 1
ATOM 776 C CA . PRO A 1 105 ? 24.365 47.214 -17.895 1.00 49.38 105 PRO A CA 1
ATOM 777 C C . PRO A 1 105 ? 24.211 46.056 -16.877 1.00 49.38 105 PRO A C 1
ATOM 779 O O . PRO A 1 105 ? 23.407 45.144 -17.049 1.00 49.38 105 PRO A O 1
ATOM 782 N N . ALA A 1 106 ? 24.966 46.104 -15.779 1.00 53.88 106 ALA A N 1
ATOM 783 C CA . ALA A 1 106 ? 24.849 45.152 -14.674 1.00 53.88 106 ALA A CA 1
ATOM 784 C C . ALA A 1 106 ? 23.513 45.293 -13.912 1.00 53.88 106 ALA A C 1
ATOM 786 O O . ALA A 1 106 ? 23.179 46.404 -13.491 1.00 53.88 106 ALA A O 1
ATOM 787 N N . PRO A 1 107 ? 22.814 44.186 -13.601 1.00 45.56 107 PRO A N 1
ATOM 788 C CA . PRO A 1 107 ? 21.925 44.102 -12.455 1.00 45.56 107 PRO A CA 1
ATOM 789 C C . PRO A 1 107 ? 22.695 43.516 -11.268 1.00 45.56 107 PRO A C 1
ATOM 791 O O . PRO A 1 107 ? 23.275 42.433 -11.338 1.00 45.56 107 PRO A O 1
ATOM 794 N N . GLN A 1 108 ? 22.707 44.255 -10.165 1.00 54.75 108 GLN A N 1
ATOM 795 C CA . GLN A 1 108 ? 23.163 43.755 -8.876 1.00 54.75 108 GLN A CA 1
ATOM 796 C C . GLN A 1 108 ? 22.119 42.816 -8.255 1.00 54.75 108 GLN A C 1
ATOM 798 O O . GLN A 1 108 ? 20.924 42.960 -8.512 1.00 54.75 108 GLN A O 1
ATOM 803 N N . THR A 1 109 ? 22.612 41.999 -7.315 1.00 48.81 109 THR A N 1
ATOM 804 C CA . THR A 1 109 ? 21.941 41.248 -6.229 1.00 48.81 109 THR A CA 1
ATOM 805 C C . THR A 1 109 ? 21.637 39.764 -6.484 1.00 48.81 109 THR A C 1
ATOM 807 O O . THR A 1 109 ? 21.356 39.381 -7.614 1.00 48.81 109 THR A O 1
ATOM 810 N N . PRO A 1 110 ? 21.584 38.918 -5.434 1.00 49.22 110 PRO A N 1
ATOM 811 C CA . PRO A 1 110 ? 22.325 38.928 -4.170 1.00 49.22 110 PRO A CA 1
ATOM 812 C C . PRO A 1 110 ? 23.053 37.593 -3.908 1.00 49.22 110 PRO A C 1
ATOM 814 O O . PRO A 1 110 ? 22.679 36.527 -4.391 1.00 49.22 110 PRO A O 1
ATOM 817 N N . SER A 1 111 ? 24.074 37.662 -3.055 1.00 55.75 111 SER A N 1
ATOM 818 C CA . SER A 1 111 ? 24.626 36.512 -2.337 1.00 55.75 111 SER A CA 1
ATOM 819 C C . SER A 1 111 ? 23.504 35.795 -1.575 1.00 55.75 111 SER A C 1
ATOM 821 O O . SER A 1 111 ? 23.025 36.293 -0.556 1.00 55.75 111 SER A O 1
ATOM 823 N N . VAL A 1 112 ? 23.064 34.638 -2.073 1.00 51.50 112 VAL A N 1
ATOM 824 C CA . VAL A 1 112 ? 22.290 33.685 -1.276 1.00 51.50 112 VAL A CA 1
ATOM 825 C C . VAL A 1 112 ? 23.306 32.816 -0.560 1.00 51.50 112 VAL A C 1
ATOM 827 O O . VAL A 1 112 ? 23.941 31.937 -1.141 1.00 51.50 112 VAL A O 1
ATOM 830 N N . ALA A 1 113 ? 23.486 33.138 0.716 1.00 51.94 113 ALA A N 1
ATOM 831 C CA . ALA A 1 113 ? 24.213 32.334 1.671 1.00 51.94 113 ALA A CA 1
ATOM 832 C C . ALA A 1 113 ? 23.799 30.860 1.544 1.00 51.94 113 ALA A C 1
ATOM 834 O O . ALA A 1 113 ? 22.616 30.523 1.610 1.00 51.94 113 ALA A O 1
ATOM 835 N N . ALA A 1 114 ? 24.794 29.987 1.396 1.00 55.50 114 ALA A N 1
ATOM 836 C CA . ALA A 1 114 ? 24.633 28.563 1.620 1.00 55.50 114 ALA A CA 1
ATOM 837 C C . ALA A 1 114 ? 24.018 28.363 3.012 1.00 55.50 114 ALA A C 1
ATOM 839 O O . ALA A 1 114 ? 24.623 28.724 4.021 1.00 55.50 114 ALA A O 1
ATOM 840 N N . ILE A 1 115 ? 22.803 27.822 3.067 1.00 54.44 115 ILE A N 1
ATOM 841 C CA . 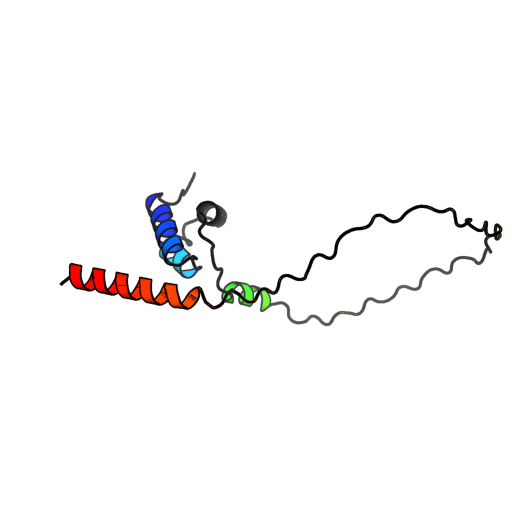ILE A 1 115 ? 22.170 27.411 4.317 1.00 54.44 115 ILE A CA 1
ATOM 842 C C . ILE A 1 115 ? 22.876 26.122 4.759 1.00 54.44 115 ILE A C 1
ATOM 844 O O . ILE A 1 115 ? 22.765 25.114 4.059 1.00 54.44 115 ILE A O 1
ATOM 848 N N . PRO A 1 116 ? 23.600 26.091 5.893 1.00 51.44 116 PRO A N 1
ATOM 849 C CA . PRO A 1 116 ? 24.128 24.839 6.406 1.00 51.44 116 PRO A CA 1
ATOM 850 C C . PRO A 1 116 ? 22.978 24.004 6.982 1.00 51.44 116 PRO A C 1
ATOM 852 O O . PRO A 1 116 ? 22.413 24.318 8.033 1.00 51.44 116 PRO A O 1
ATOM 855 N N . SER A 1 117 ? 22.653 22.894 6.322 1.00 61.31 117 SER A N 1
ATOM 856 C CA . SER A 1 117 ? 21.779 21.836 6.835 1.00 61.31 117 SER A CA 1
ATOM 857 C C . SER A 1 117 ? 22.486 21.073 7.964 1.00 61.31 117 SER A C 1
ATOM 859 O O . SER A 1 117 ? 22.972 19.959 7.793 1.00 61.31 117 SER A O 1
ATOM 861 N N . ARG A 1 118 ? 22.595 21.698 9.141 1.00 56.62 118 ARG A N 1
ATOM 862 C CA . ARG A 1 118 ? 23.252 21.122 10.330 1.00 56.62 118 ARG A CA 1
ATOM 863 C C . ARG A 1 118 ? 22.379 21.224 11.582 1.00 56.62 118 ARG A C 1
ATOM 865 O O . ARG A 1 118 ? 22.862 21.496 12.676 1.00 56.62 118 ARG A O 1
ATOM 872 N N . ARG A 1 119 ? 21.067 21.031 11.413 1.00 53.50 119 ARG A N 1
ATOM 873 C CA . ARG A 1 119 ? 20.054 21.068 12.489 1.00 53.50 119 ARG A CA 1
ATOM 874 C C . ARG A 1 119 ? 19.052 19.903 12.445 1.00 53.50 119 ARG A C 1
ATOM 876 O O . ARG A 1 119 ? 17.969 20.010 12.999 1.00 53.50 119 ARG A O 1
ATOM 883 N N . ALA A 1 120 ? 19.418 18.774 11.837 1.00 51.97 120 ALA A N 1
ATOM 884 C CA . ALA A 1 120 ? 18.529 17.614 11.687 1.00 51.97 120 ALA A CA 1
ATOM 885 C C . ALA A 1 120 ? 18.740 16.488 12.725 1.00 51.97 120 ALA A C 1
ATOM 887 O O . ALA A 1 120 ? 18.076 15.466 12.642 1.00 51.97 120 ALA A O 1
ATOM 888 N N . HIS A 1 121 ? 19.665 16.614 13.688 1.00 44.84 121 HIS A N 1
ATOM 889 C CA . HIS A 1 121 ? 19.997 15.499 14.605 1.00 44.84 121 HIS A CA 1
ATOM 890 C C . HIS A 1 121 ? 19.430 15.640 16.028 1.00 44.84 121 HIS A C 1
ATOM 892 O O . HIS A 1 121 ? 19.474 14.687 16.797 1.00 44.84 121 HIS A O 1
ATOM 898 N N . TRP A 1 122 ? 18.849 16.788 16.390 1.00 47.91 122 TRP A N 1
ATOM 899 C CA . TRP A 1 122 ? 18.313 17.011 17.745 1.00 47.91 122 TRP A CA 1
ATOM 900 C C . TRP A 1 122 ? 16.833 16.623 17.896 1.00 47.91 122 TRP A C 1
ATOM 902 O O . TRP A 1 122 ? 16.353 16.479 19.016 1.00 47.91 122 TRP A O 1
ATOM 912 N N . ALA A 1 123 ? 16.114 16.395 16.791 1.00 49.62 123 ALA A N 1
ATOM 913 C CA . ALA A 1 123 ? 14.703 15.999 16.821 1.00 49.62 123 ALA A CA 1
ATOM 914 C C . ALA A 1 123 ? 14.487 14.508 17.158 1.00 49.62 123 ALA A C 1
ATOM 916 O O . ALA A 1 123 ? 13.412 14.130 17.616 1.00 49.62 123 ALA A O 1
ATOM 917 N N . VAL A 1 124 ? 15.509 13.659 16.990 1.00 56.34 124 VAL A N 1
ATOM 918 C CA . VAL A 1 124 ? 15.389 12.202 17.191 1.00 56.34 124 VAL A CA 1
ATOM 919 C C . VAL A 1 124 ? 15.332 11.830 18.682 1.00 56.34 124 VAL A C 1
ATOM 921 O O . VAL A 1 124 ? 14.630 10.897 19.062 1.00 56.34 124 VAL A O 1
ATOM 924 N N . ILE A 1 125 ? 15.989 12.603 19.556 1.00 55.09 125 ILE A N 1
ATOM 925 C CA . ILE A 1 125 ? 16.045 12.305 21.000 1.00 55.09 125 ILE A CA 1
ATOM 926 C C . ILE A 1 125 ? 14.692 12.553 21.693 1.00 55.09 125 ILE A C 1
ATOM 928 O O . ILE A 1 125 ? 14.327 11.814 22.604 1.00 55.09 125 ILE A O 1
ATOM 932 N N . GLY A 1 126 ? 13.902 13.533 21.236 1.00 55.34 126 GLY A N 1
ATOM 933 C CA . GLY A 1 126 ? 12.564 13.787 21.791 1.00 55.34 126 GLY A CA 1
ATOM 934 C C . GLY A 1 126 ? 11.540 12.701 21.439 1.00 55.34 126 GLY A C 1
ATOM 935 O O . GLY A 1 126 ? 10.667 12.390 22.248 1.00 55.34 126 GLY A O 1
ATOM 936 N N . SER A 1 127 ? 11.669 12.087 20.258 1.00 61.44 127 SER A N 1
ATOM 937 C CA . SER A 1 127 ? 10.713 11.092 19.757 1.00 61.44 127 SER A CA 1
ATOM 938 C C . SER A 1 127 ? 10.737 9.791 20.572 1.00 61.44 127 SER A C 1
ATOM 940 O O . SER A 1 127 ? 9.681 9.271 20.928 1.00 61.44 127 SER A O 1
ATOM 942 N N . ILE A 1 128 ? 11.924 9.319 20.975 1.00 75.50 128 ILE A N 1
ATOM 943 C CA . ILE A 1 128 ? 12.072 8.082 21.762 1.00 75.50 128 ILE A CA 1
ATOM 944 C C . ILE A 1 128 ? 11.421 8.219 23.148 1.00 75.50 128 ILE A C 1
ATOM 946 O O . ILE A 1 128 ? 10.740 7.301 23.603 1.00 75.50 128 ILE A O 1
ATOM 950 N N . LEU A 1 129 ? 11.571 9.374 23.807 1.00 83.06 129 LEU A N 1
ATOM 951 C CA . LEU A 1 129 ? 11.002 9.598 25.139 1.00 83.06 129 LEU A CA 1
ATOM 952 C C . LEU A 1 129 ? 9.464 9.565 25.122 1.00 83.06 129 LEU A C 1
ATOM 954 O O . LEU A 1 129 ? 8.848 8.998 26.023 1.00 83.06 129 LEU A O 1
ATOM 958 N N . ILE A 1 130 ? 8.846 10.127 24.079 1.00 85.25 130 ILE A N 1
ATOM 959 C CA . ILE A 1 130 ? 7.385 10.145 23.916 1.00 85.25 130 ILE A CA 1
ATOM 960 C C . ILE A 1 130 ? 6.845 8.726 23.705 1.00 85.25 130 ILE A C 1
ATOM 962 O O . ILE A 1 130 ? 5.868 8.343 24.347 1.00 85.25 130 ILE A O 1
ATOM 966 N N . VAL A 1 131 ? 7.507 7.921 22.868 1.00 86.88 131 VAL A N 1
ATOM 967 C CA . VAL A 1 131 ? 7.116 6.523 22.626 1.00 86.88 131 VAL A CA 1
ATOM 968 C C . VAL A 1 131 ? 7.193 5.696 23.914 1.00 86.88 131 VAL A C 1
ATOM 970 O O . VAL A 1 131 ? 6.268 4.940 24.211 1.00 86.88 131 VAL A O 1
ATOM 973 N N . VAL A 1 132 ? 8.244 5.880 24.721 1.00 90.75 132 VAL A N 1
ATOM 974 C CA . VAL A 1 132 ? 8.398 5.180 26.009 1.00 90.75 132 VAL A CA 1
ATOM 975 C C . VAL A 1 132 ? 7.303 5.578 27.003 1.00 90.75 132 VAL A C 1
ATOM 977 O O . VAL A 1 132 ? 6.734 4.704 27.656 1.00 90.75 132 VAL A O 1
ATOM 980 N N . LEU A 1 133 ? 6.955 6.866 27.097 1.00 91.38 133 LEU A N 1
ATOM 981 C CA . LEU A 1 133 ? 5.880 7.328 27.984 1.00 91.38 133 LEU A CA 1
ATOM 982 C C . LEU A 1 133 ? 4.509 6.767 27.584 1.00 91.38 133 LEU A C 1
ATOM 984 O O . LEU A 1 133 ? 3.747 6.345 28.453 1.00 91.38 133 LEU A O 1
ATOM 988 N N . ILE A 1 134 ? 4.209 6.715 26.283 1.00 93.38 134 ILE A N 1
ATOM 989 C CA . ILE A 1 134 ? 2.954 6.143 25.775 1.00 93.38 134 ILE A CA 1
ATOM 990 C C . ILE A 1 134 ? 2.898 4.639 26.060 1.00 93.38 134 ILE A C 1
ATOM 992 O O . ILE A 1 134 ? 1.889 4.151 26.569 1.00 93.38 134 ILE A O 1
ATOM 996 N N . ALA A 1 135 ? 3.984 3.906 25.799 1.00 90.69 135 ALA A N 1
ATOM 997 C CA . ALA A 1 135 ? 4.058 2.477 26.094 1.00 90.69 135 ALA A CA 1
ATOM 998 C C . ALA A 1 135 ? 3.844 2.190 27.591 1.00 90.69 135 ALA A C 1
ATOM 1000 O O . ALA A 1 135 ? 3.121 1.257 27.944 1.00 90.69 135 ALA A O 1
ATOM 1001 N N . LEU A 1 136 ? 4.414 3.021 28.472 1.00 92.06 136 LEU A N 1
ATOM 1002 C CA . LEU A 1 136 ? 4.250 2.880 29.918 1.00 92.06 136 LEU A CA 1
ATOM 1003 C C . LEU A 1 136 ? 2.814 3.190 30.370 1.00 92.06 136 LEU A C 1
ATOM 1005 O O . LEU A 1 136 ? 2.264 2.460 31.191 1.00 92.06 136 LEU A O 1
ATOM 1009 N N . ALA A 1 137 ? 2.179 4.218 29.802 1.00 92.62 137 ALA A N 1
ATOM 1010 C CA . ALA A 1 137 ? 0.783 4.547 30.089 1.00 92.62 137 ALA A CA 1
ATOM 1011 C C . ALA A 1 137 ? -0.174 3.416 29.674 1.00 92.62 137 ALA A C 1
ATOM 1013 O O . ALA A 1 137 ? -1.079 3.066 30.430 1.00 92.62 137 ALA A O 1
ATOM 1014 N N . ILE A 1 138 ? 0.059 2.803 28.508 1.00 93.69 138 ILE A N 1
ATOM 1015 C CA . ILE A 1 138 ? -0.719 1.649 28.038 1.00 93.69 138 ILE A CA 1
ATOM 1016 C C . ILE A 1 138 ? -0.527 0.449 28.973 1.00 93.69 138 ILE A C 1
ATOM 1018 O O . ILE A 1 138 ? -1.500 -0.228 29.299 1.00 93.69 138 ILE A O 1
ATOM 1022 N N . LEU A 1 139 ? 0.705 0.190 29.427 1.00 89.62 139 LEU A N 1
ATOM 1023 C CA . LEU A 1 139 ? 0.998 -0.906 30.353 1.00 89.62 139 LEU A CA 1
ATOM 1024 C C . LEU A 1 139 ? 0.261 -0.732 31.689 1.00 89.62 139 LEU A C 1
ATOM 1026 O O . LEU A 1 139 ? -0.327 -1.691 32.179 1.00 89.62 139 LEU A O 1
ATOM 1030 N N . ILE A 1 140 ? 0.263 0.486 32.242 1.00 89.12 140 ILE A N 1
ATOM 1031 C CA . ILE A 1 140 ? -0.440 0.815 33.491 1.00 89.12 140 ILE A CA 1
ATOM 1032 C C . ILE A 1 140 ? -1.955 0.687 33.315 1.00 89.12 140 ILE A C 1
ATOM 1034 O O . ILE A 1 140 ? -2.623 0.166 34.194 1.00 89.12 140 ILE A O 1
ATOM 1038 N N . LEU A 1 141 ? -2.512 1.127 32.184 1.00 83.75 141 LEU A N 1
ATOM 1039 C CA . LEU A 1 141 ? -3.955 1.037 31.943 1.00 83.75 141 LEU A CA 1
ATOM 1040 C C . LEU A 1 141 ? -4.440 -0.410 31.755 1.00 83.75 141 LEU A C 1
ATOM 1042 O O . LEU A 1 141 ? -5.615 -0.703 31.964 1.00 83.75 141 LEU A O 1
ATOM 1046 N N . ARG A 1 142 ? -3.547 -1.309 31.327 1.00 75.81 142 ARG A N 1
ATOM 1047 C CA . ARG A 1 142 ? -3.863 -2.718 31.064 1.00 75.81 142 ARG A CA 1
ATOM 1048 C C . ARG A 1 142 ? -3.710 -3.625 32.290 1.00 75.81 142 ARG A C 1
ATOM 1050 O O . ARG A 1 142 ? -4.150 -4.771 32.215 1.00 75.81 142 ARG A O 1
ATOM 1057 N N . ASN A 1 143 ? -3.057 -3.162 33.355 1.00 69.81 143 ASN A N 1
ATOM 1058 C CA . ASN A 1 143 ? -2.773 -3.933 34.568 1.00 69.81 143 ASN A CA 1
ATOM 1059 C C . ASN A 1 143 ? -3.643 -3.474 35.737 1.00 69.81 143 ASN A C 1
ATOM 1061 O O . ASN A 1 143 ? -4.363 -4.325 36.295 1.00 69.81 143 ASN A O 1
#

Organism: NCBI:txid186651

Nearest PDB structures (foldseek):
  5mww-assembly1_A  TM=8.049E-01  e=2.787E-01  Bacillus subtilis

Mean predicted aligned error: 21.26 Å

Foldseek 3Di:
DDPQPDVVLLVVLLVVLVVVVAAEPVNCVVSDPPVPDDPVNSVVSQVVSVVSVRHYDYPCVVVVVVVV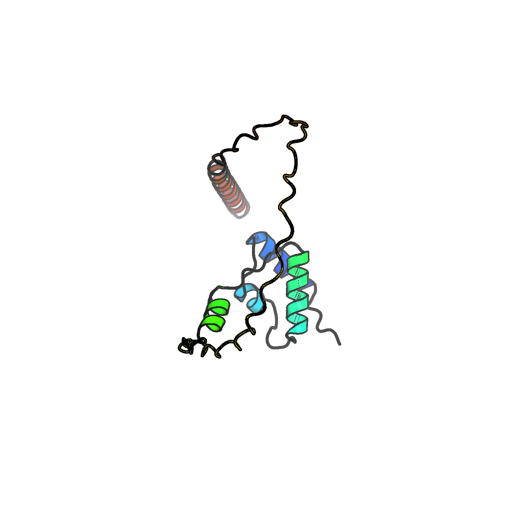PPPPDPPPPDDDDDDDDDPDDDDDDDDDDPDDDDDDDDDDDDDPDDDPPPPPPPVVVVVVVVVVVVVVVVVVVVD

Secondary structure (DSSP, 8-state):
------HHHHHHHHHHHHHHSSEEHHHHHHHS-TTTS-HHHHHHHHHHHHHTT--EE--HHHHHHHHTT-------PPP-PPPPPPP--PPPPPP----------PPP-----------SSSHHHHHHHHHHHHHHHHHHHH-

Solvent-accessible surface area (backbone atoms only — not comparable to full-atom values): 9629 Å² total; per-residue (Å²): 138,79,82,67,74,55,68,68,56,53,52,52,49,48,54,50,10,65,71,66,64,40,35,42,56,67,59,48,58,75,72,42,65,70,90,78,49,55,73,69,51,52,51,54,51,53,51,52,38,45,75,73,69,28,48,73,48,74,56,65,66,63,61,48,61,71,58,74,73,69,71,83,66,78,79,76,73,78,80,81,76,82,77,81,80,76,79,94,70,84,79,84,84,74,84,86,76,82,80,73,90,73,90,84,80,88,80,85,86,75,92,76,75,84,76,79,92,80,78,80,74,71,67,61,66,60,52,56,56,52,55,52,54,51,54,50,52,53,53,60,75,74,109

Sequence (143 aa):
MQPAIDQNTLESLIALGRQKGSLTNRDLEAALPTGAMSVEDIALVVLQLEEAGVPIDLDEDLLSRSQGAVASRPLQSAEILPFPKRSDDPPKAHPMQELSAALSPAPQTPSVAAIPSRRAHWAVIGSILIVVLIALAILILRN

Radius of gyration: 31.61 Å; Cα contacts (8 Å, |Δi|>4): 50; chains: 1; bounding box: 54×64×88 Å

pLDDT: mean 71.84, std 16.3, range [43.44, 93.69]